Protein AF-A0A5N5SWJ8-F1 (afdb_monomer_lite)

Sequence (64 aa):
LQLEGLESRFETQKYLSTPDRVDLAKTLGLSQLQVKTWYQNRRMKWKKQVWSRILFYSKLYDRD

Organism: NCBI:txid96803

Foldseek 3Di:
DLVVLLVVVCVVPLDDDPVRLVVNCVVSVHDSVVSVVVSVVVVVVVVVVVVVVVVVVCVVVVPD

pLDDT: mean 92.79, std 9.14, range [48.44, 98.38]

Secondary structure (DSSP, 8-state):
-HHHHHHHHHHH-SS--HHHHHHHHHHHT--HHHHHHHHHHHHHHHHHHHHHHHHHHHHHHTT-

InterPro domains:
  IPR000047 Helix-turn-helix motif [PR00031] (20-29)
  IPR000047 Helix-turn-helix motif [PR00031] (29-45)
  IPR001356 Homeodomain [PF00046] (2-48)
  IPR001356 Homeodomain [PS50071] (1-49)
  IPR001356 Homeodomain [SM00389] (1-53)
  IPR001356 Homeodomain [cd00086] (2-49)
  IPR009057 Homedomain-like superfamily [SSF46689] (2-50)
  IPR017970 Homeobox, conserved site [PS00027] (24-47)
  IPR020479 Homeodomain, metazoa [PR00024] (13-24)
  IPR020479 Homeodomain, metazoa [PR00024] (28-38)
  IPR020479 Homeodomain, metazoa [PR00024] (38-47)
  IPR050848 Homeobox domain-containing transcription factors [PTHR24333] (2-50)

Radius of gyration: 15.63 Å; chains: 1; bounding box: 36×20×44 Å

Structure (mmCIF, N/CA/C/O backbone):
data_AF-A0A5N5SWJ8-F1
#
_entry.id   AF-A0A5N5SWJ8-F1
#
loop_
_atom_site.group_PDB
_atom_site.id
_atom_site.type_symbol
_atom_site.label_atom_id
_atom_site.label_alt_id
_atom_site.label_comp_id
_atom_site.label_asym_id
_atom_site.label_entity_id
_atom_site.la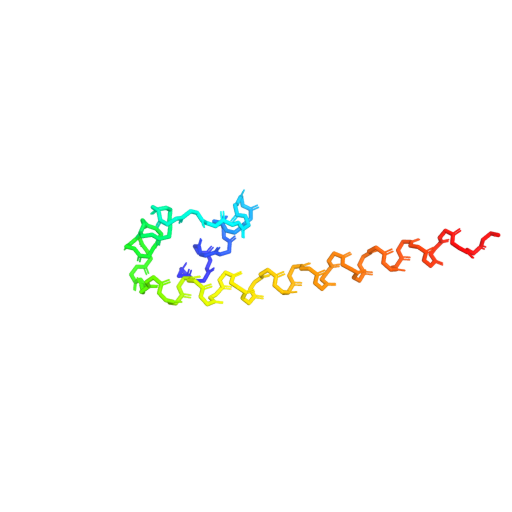bel_seq_id
_atom_site.pdbx_PDB_ins_code
_atom_site.Cartn_x
_atom_site.Cartn_y
_atom_site.Cartn_z
_atom_site.occupancy
_atom_site.B_iso_or_equiv
_atom_site.auth_seq_id
_atom_site.auth_comp_id
_atom_site.auth_asym_id
_atom_site.auth_atom_id
_atom_site.pdbx_PDB_model_num
ATOM 1 N N . LEU A 1 1 ? 6.117 -10.721 9.461 1.00 71.69 1 LEU A N 1
ATOM 2 C CA . LEU A 1 1 ? 4.637 -10.692 9.392 1.00 71.69 1 LEU A CA 1
ATOM 3 C C . LEU A 1 1 ? 4.050 -9.31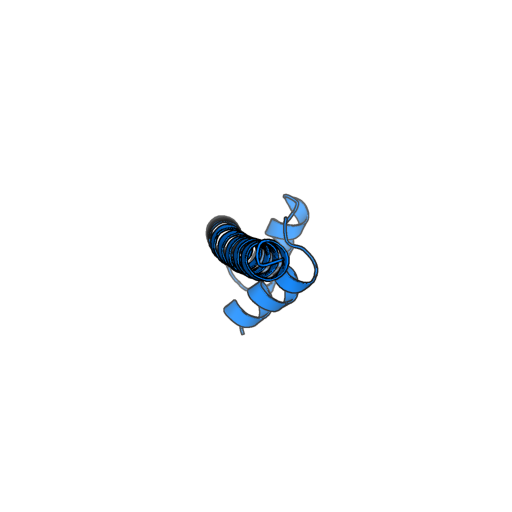5 9.049 1.00 71.69 1 LEU A C 1
ATOM 5 O O . LEU A 1 1 ? 3.634 -9.160 7.913 1.00 71.69 1 LEU A O 1
ATOM 9 N N . GLN A 1 2 ? 4.025 -8.294 9.927 1.00 83.50 2 GLN A N 1
ATOM 10 C CA . GLN A 1 2 ? 3.344 -7.009 9.608 1.00 83.50 2 GLN A CA 1
ATOM 11 C C . GLN A 1 2 ? 3.920 -6.272 8.382 1.00 83.50 2 GLN A C 1
ATOM 13 O O . GLN A 1 2 ? 3.171 -5.861 7.500 1.00 83.50 2 GLN A O 1
ATOM 18 N N . LEU A 1 3 ? 5.248 -6.130 8.303 1.00 89.38 3 LEU A N 1
ATOM 19 C CA . LEU A 1 3 ? 5.917 -5.494 7.159 1.00 89.38 3 LEU A CA 1
ATOM 20 C C . LEU A 1 3 ? 5.767 -6.301 5.864 1.00 89.38 3 LEU A C 1
ATOM 22 O O . LEU A 1 3 ? 5.552 -5.709 4.813 1.00 89.38 3 LEU A O 1
ATOM 26 N N . GLU A 1 4 ? 5.830 -7.631 5.938 1.00 93.62 4 GLU A N 1
ATOM 27 C CA . GLU A 1 4 ? 5.585 -8.507 4.782 1.00 93.62 4 GLU A CA 1
ATOM 28 C C . GLU A 1 4 ? 4.143 -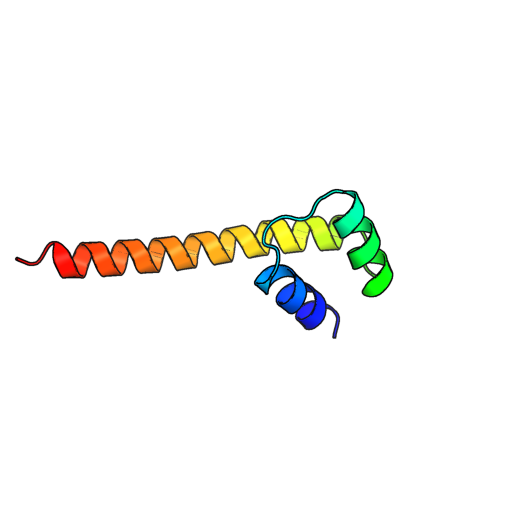8.396 4.290 1.00 93.62 4 GLU A C 1
ATOM 30 O O . GLU A 1 4 ? 3.919 -8.324 3.089 1.00 93.62 4 GLU A O 1
ATOM 35 N N . GLY A 1 5 ? 3.164 -8.310 5.197 1.00 92.88 5 GLY A N 1
ATOM 36 C CA . GLY A 1 5 ? 1.765 -8.089 4.835 1.00 92.88 5 GLY A CA 1
ATOM 37 C C . GLY A 1 5 ? 1.542 -6.739 4.147 1.00 92.88 5 GLY A C 1
ATOM 38 O O . GLY A 1 5 ? 0.817 -6.660 3.155 1.00 92.88 5 GLY A O 1
ATOM 39 N N . LEU A 1 6 ? 2.207 -5.680 4.626 1.00 96.44 6 LEU A N 1
ATOM 40 C CA . LEU A 1 6 ? 2.196 -4.366 3.974 1.00 96.44 6 LEU A CA 1
ATOM 41 C C . LEU A 1 6 ? 2.848 -4.413 2.586 1.00 96.44 6 LEU A C 1
ATOM 43 O O . LEU A 1 6 ? 2.294 -3.859 1.639 1.00 96.44 6 LEU A O 1
ATOM 47 N N . GLU A 1 7 ? 3.993 -5.083 2.448 1.00 97.44 7 GLU A N 1
ATOM 48 C CA . GLU A 1 7 ? 4.708 -5.203 1.174 1.00 97.44 7 GLU A CA 1
ATOM 49 C C . GLU A 1 7 ? 3.916 -6.036 0.160 1.00 97.44 7 GLU A C 1
ATOM 51 O O . GLU A 1 7 ? 3.685 -5.571 -0.953 1.00 97.44 7 GLU A O 1
ATOM 56 N N . SER A 1 8 ? 3.387 -7.189 0.574 1.00 96.19 8 SER A N 1
ATOM 57 C CA . SER A 1 8 ? 2.546 -8.056 -0.258 1.00 96.19 8 SER A CA 1
ATOM 58 C C . SER A 1 8 ? 1.298 -7.327 -0.770 1.00 96.19 8 SER A C 1
ATOM 60 O O . SER A 1 8 ? 0.988 -7.353 -1.966 1.00 96.19 8 SER A O 1
ATOM 62 N N . ARG A 1 9 ? 0.596 -6.578 0.096 1.00 96.38 9 ARG A N 1
ATOM 63 C CA . ARG A 1 9 ? -0.548 -5.768 -0.353 1.00 96.38 9 ARG A CA 1
ATOM 64 C C . ARG A 1 9 ? -0.107 -4.598 -1.233 1.00 96.38 9 ARG A C 1
ATOM 66 O O . ARG A 1 9 ? -0.824 -4.223 -2.157 1.00 96.38 9 ARG A O 1
ATOM 73 N N . PHE A 1 10 ? 1.063 -4.014 -0.986 1.00 97.44 10 PHE A N 1
ATOM 74 C CA . PHE A 1 10 ? 1.598 -2.944 -1.824 1.00 97.44 10 PHE A CA 1
ATOM 75 C C . PHE A 1 10 ? 1.964 -3.435 -3.224 1.00 97.44 10 PHE A C 1
ATOM 77 O O . PHE A 1 10 ? 1.781 -2.694 -4.189 1.00 97.44 10 PHE A O 1
ATOM 84 N N . GLU A 1 11 ? 2.474 -4.658 -3.375 1.00 96.19 11 GLU A N 1
ATOM 85 C CA . GLU A 1 11 ? 2.808 -5.260 -4.670 1.00 96.19 11 GLU A CA 1
ATOM 86 C C . GLU A 1 11 ? 1.616 -5.268 -5.626 1.00 96.19 11 GLU A C 1
ATOM 88 O O . GLU A 1 11 ? 1.764 -4.827 -6.769 1.00 96.19 11 GLU A O 1
ATOM 93 N N . THR A 1 12 ? 0.440 -5.623 -5.112 1.00 95.75 12 THR A N 1
ATOM 94 C CA . THR A 1 12 ? -0.823 -5.682 -5.860 1.00 95.75 12 THR A CA 1
ATOM 95 C C . THR A 1 12 ? -1.542 -4.333 -5.947 1.00 95.75 12 THR A C 1
ATOM 97 O O . THR A 1 12 ? -2.148 -4.026 -6.971 1.00 95.75 12 THR A O 1
ATOM 100 N N . GLN A 1 13 ? -1.446 -3.484 -4.918 1.00 96.69 13 GLN A N 1
ATOM 101 C CA . GLN A 1 13 ? -2.191 -2.227 -4.833 1.00 96.69 13 GLN A CA 1
ATOM 102 C C . GLN A 1 13 ? -1.325 -1.091 -4.259 1.00 96.69 13 GLN A C 1
ATOM 104 O O . GLN A 1 13 ? -1.135 -0.975 -3.050 1.00 96.69 13 GLN A O 1
ATOM 109 N N . LYS A 1 14 ? -0.832 -0.178 -5.114 1.00 96.56 14 LYS A N 1
ATOM 110 C CA . LYS A 1 14 ? 0.058 0.942 -4.703 1.00 96.56 14 LYS A CA 1
ATOM 111 C C . LYS A 1 14 ? -0.655 2.056 -3.914 1.00 96.56 14 LYS A C 1
ATOM 113 O O . LYS A 1 14 ? -0.012 2.846 -3.207 1.00 96.56 14 LYS A O 1
ATOM 118 N N . TYR A 1 15 ? -1.978 2.137 -4.047 1.00 97.38 15 TYR A N 1
ATOM 119 C CA . TYR A 1 15 ? -2.834 3.152 -3.436 1.00 97.38 15 TYR A CA 1
ATOM 120 C C . TYR A 1 15 ? -4.040 2.481 -2.790 1.00 97.38 15 TYR A C 1
ATOM 122 O O . TYR A 1 15 ? -4.827 1.829 -3.471 1.00 97.38 15 TYR A O 1
ATOM 130 N N . LEU A 1 16 ? -4.182 2.651 -1.480 1.00 95.69 16 LEU A N 1
ATOM 131 C CA . LEU A 1 16 ? -5.331 2.140 -0.741 1.00 95.69 16 LEU A CA 1
ATOM 132 C C . LEU A 1 16 ? -6.472 3.148 -0.760 1.00 95.69 16 LEU A C 1
ATOM 134 O O . LEU A 1 16 ? -6.248 4.343 -0.536 1.00 95.69 16 LEU A O 1
ATOM 138 N N . SER A 1 17 ? -7.688 2.641 -0.942 1.00 96.62 17 SER A N 1
ATOM 139 C CA . SER A 1 17 ? -8.898 3.369 -0.580 1.00 96.62 17 SER A CA 1
ATOM 140 C C . SER A 1 17 ? -9.026 3.465 0.951 1.00 96.62 17 SER A C 1
ATOM 142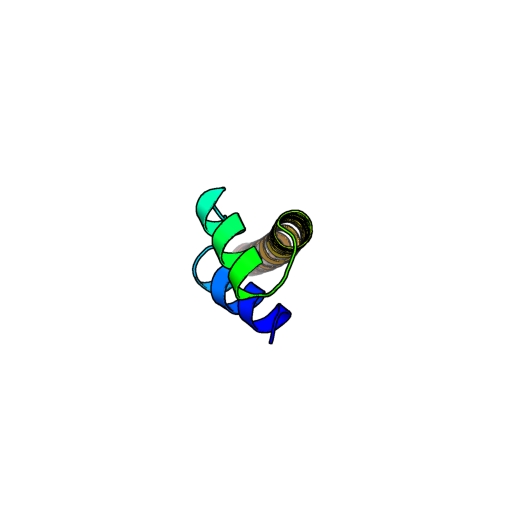 O O . SER A 1 17 ? -8.306 2.799 1.704 1.00 96.62 17 SER A O 1
ATOM 144 N N . THR A 1 18 ? -9.930 4.314 1.446 1.00 96.19 18 THR A N 1
ATOM 145 C CA . THR A 1 18 ? -10.204 4.394 2.891 1.00 96.19 18 THR A CA 1
ATOM 146 C C . THR A 1 18 ? -10.696 3.054 3.464 1.00 96.19 18 THR A C 1
ATOM 148 O O . THR A 1 18 ? -10.128 2.651 4.480 1.00 96.19 18 THR A O 1
ATOM 151 N N . PRO A 1 19 ? -11.652 2.335 2.833 1.00 97.25 19 PRO A N 1
ATOM 152 C CA . PRO A 1 19 ? -12.048 0.993 3.269 1.00 97.25 19 PRO A CA 1
ATOM 153 C C . PRO A 1 19 ? -10.879 0.001 3.303 1.00 97.25 19 PRO A C 1
ATOM 155 O O . PRO A 1 19 ? -10.600 -0.563 4.357 1.00 97.25 19 PRO A O 1
ATOM 158 N N . ASP A 1 20 ? -10.100 -0.106 2.216 1.00 96.69 20 ASP A N 1
ATOM 159 C CA . ASP A 1 20 ? -8.972 -1.052 2.159 1.00 96.69 20 ASP A CA 1
ATOM 160 C C . ASP A 1 20 ? -7.942 -0.788 3.265 1.00 96.69 20 ASP A C 1
ATOM 162 O O . ASP A 1 20 ? -7.351 -1.708 3.829 1.00 96.69 20 ASP A O 1
ATOM 166 N N . ARG A 1 21 ? -7.708 0.490 3.590 1.00 97.88 21 ARG A N 1
ATOM 167 C CA . ARG A 1 21 ? -6.798 0.876 4.671 1.00 97.88 21 ARG A CA 1
ATOM 168 C C . ARG A 1 21 ? -7.319 0.442 6.036 1.00 97.88 21 ARG A C 1
ATOM 170 O O . ARG A 1 21 ? -6.514 0.031 6.868 1.00 97.88 21 ARG A O 1
ATOM 177 N N . VAL A 1 22 ? -8.621 0.578 6.285 1.00 97.88 22 VAL A N 1
ATOM 178 C CA . VAL A 1 22 ? -9.253 0.145 7.540 1.00 97.88 22 VAL A CA 1
ATOM 179 C C . VAL A 1 22 ? -9.118 -1.369 7.689 1.00 97.88 22 VAL A C 1
ATOM 181 O O . VAL A 1 22 ? -8.711 -1.838 8.751 1.00 97.88 22 VAL A O 1
ATOM 184 N N . ASP A 1 23 ? -9.388 -2.117 6.624 1.00 97.56 23 ASP A N 1
ATOM 185 C CA . ASP A 1 23 ? -9.348 -3.580 6.646 1.00 97.56 23 ASP A CA 1
ATOM 186 C C . ASP A 1 23 ? -7.921 -4.111 6.798 1.00 97.56 23 ASP A C 1
ATOM 188 O O . ASP A 1 23 ? -7.666 -5.001 7.614 1.00 97.56 23 ASP A O 1
ATOM 192 N N . LEU A 1 24 ? -6.957 -3.507 6.097 1.00 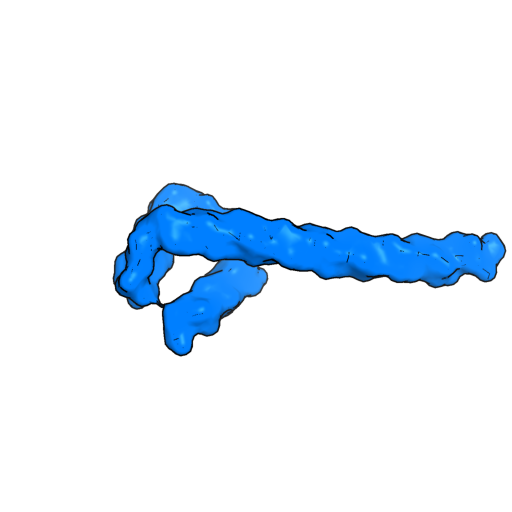97.00 24 LEU A N 1
ATOM 193 C CA . LEU A 1 24 ? -5.545 -3.862 6.229 1.00 97.00 24 LEU A CA 1
ATOM 194 C C . LEU A 1 24 ? -5.006 -3.544 7.629 1.00 97.00 24 LEU A C 1
ATOM 196 O O . LEU A 1 24 ? -4.270 -4.342 8.206 1.00 97.00 24 LEU A O 1
ATOM 200 N N . ALA A 1 25 ? -5.397 -2.399 8.194 1.00 97.50 25 ALA A N 1
ATOM 201 C CA . ALA A 1 25 ? -5.033 -2.004 9.551 1.00 97.50 25 ALA A CA 1
ATOM 202 C C . ALA A 1 25 ? -5.536 -3.026 10.584 1.00 97.50 25 ALA A C 1
ATOM 204 O O . ALA A 1 25 ? -4.751 -3.502 11.402 1.00 97.50 25 ALA A O 1
ATOM 205 N N . LYS A 1 26 ? -6.809 -3.436 10.489 1.00 97.31 26 LYS A N 1
ATOM 206 C CA . LYS A 1 26 ? -7.387 -4.481 11.349 1.00 97.31 26 LYS A CA 1
ATOM 207 C C . LYS A 1 26 ? -6.659 -5.816 11.191 1.00 97.31 26 LYS A C 1
ATOM 209 O O . LYS A 1 26 ? -6.262 -6.406 12.187 1.00 97.31 26 LYS A O 1
ATOM 214 N N . THR A 1 27 ? -6.442 -6.252 9.950 1.00 96.38 27 THR A N 1
ATOM 215 C CA . THR A 1 27 ? -5.815 -7.548 9.636 1.00 96.38 27 THR A CA 1
ATOM 216 C C . THR A 1 27 ? -4.393 -7.652 10.186 1.00 96.38 27 THR A C 1
ATOM 218 O O . THR A 1 27 ? -3.989 -8.704 10.670 1.00 96.38 27 THR A O 1
ATOM 221 N N . LEU A 1 28 ? -3.627 -6.560 10.131 1.00 96.19 28 LEU A N 1
ATOM 222 C CA . LEU A 1 28 ? -2.231 -6.538 10.571 1.00 96.19 28 LEU A CA 1
ATOM 223 C C . LEU A 1 28 ? -2.049 -6.084 12.027 1.00 96.19 28 LEU A C 1
ATOM 225 O O . LEU A 1 28 ? -0.913 -6.038 12.501 1.00 96.19 28 LEU A O 1
ATOM 229 N N . GLY A 1 29 ? -3.124 -5.725 12.736 1.00 96.75 29 GLY A N 1
ATOM 230 C CA . GLY A 1 29 ? -3.037 -5.166 14.089 1.00 96.75 29 GLY A CA 1
ATOM 231 C C . GLY A 1 29 ? -2.294 -3.825 14.135 1.00 96.75 29 GLY A C 1
ATOM 232 O O . GLY A 1 29 ? -1.509 -3.576 15.047 1.00 96.75 29 GLY A O 1
ATOM 233 N N . LEU A 1 30 ? -2.493 -2.978 13.123 1.00 96.88 30 LEU A N 1
ATOM 234 C CA . L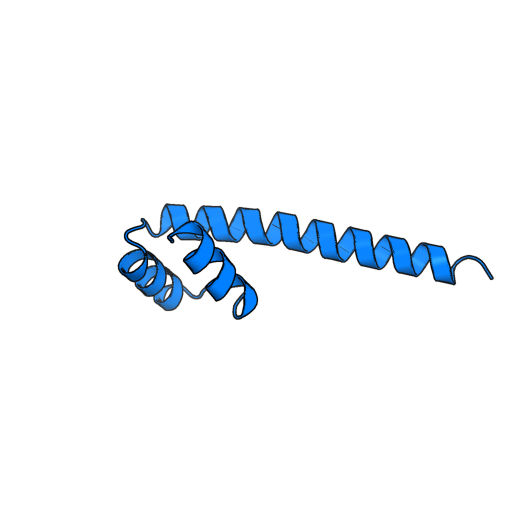EU A 1 30 ? -1.880 -1.655 12.991 1.00 96.88 30 LEU A CA 1
ATOM 235 C C . LEU A 1 30 ? -2.945 -0.558 13.051 1.00 96.88 30 LEU A C 1
ATOM 237 O O . LEU A 1 30 ? -4.120 -0.777 12.773 1.00 96.88 30 LEU A O 1
ATOM 241 N N . SER A 1 31 ? -2.530 0.671 13.343 1.00 97.88 31 SER A N 1
ATOM 242 C CA . SER A 1 31 ? -3.388 1.843 13.168 1.00 97.88 31 SER A CA 1
ATOM 243 C C . SER A 1 31 ? -3.482 2.249 11.694 1.00 97.88 31 SER A C 1
ATOM 245 O O . SER A 1 31 ? -2.538 2.100 10.912 1.00 97.88 31 SER A O 1
ATOM 247 N N . GLN A 1 32 ? -4.601 2.873 11.314 1.00 97.69 32 GLN A N 1
ATOM 248 C CA . GLN A 1 32 ? -4.750 3.455 9.976 1.00 97.69 32 GLN A CA 1
ATOM 249 C C . GLN A 1 32 ? -3.652 4.480 9.656 1.00 97.69 32 GLN A C 1
ATOM 251 O O . GLN A 1 32 ? -3.252 4.603 8.498 1.00 97.69 32 GLN A O 1
ATOM 256 N N . LEU A 1 33 ? -3.160 5.210 10.666 1.00 97.56 33 LEU A N 1
ATOM 257 C CA . LEU A 1 33 ? -2.068 6.165 10.499 1.00 97.56 33 LEU A CA 1
ATOM 258 C C . LEU A 1 33 ? -0.758 5.454 10.145 1.00 97.56 33 LEU A C 1
ATOM 260 O O . LEU A 1 33 ? -0.098 5.871 9.201 1.00 97.56 33 LEU A O 1
ATOM 264 N N . GLN A 1 34 ? -0.413 4.357 10.827 1.00 97.88 34 GLN A N 1
ATOM 265 C CA . GLN A 1 34 ? 0.777 3.562 10.496 1.00 97.88 34 GLN A CA 1
ATOM 266 C C . GLN A 1 34 ? 0.707 3.023 9.066 1.00 97.88 34 GLN A C 1
ATOM 268 O O . GLN A 1 34 ? 1.662 3.188 8.307 1.00 97.88 34 GLN A O 1
ATOM 273 N N . VAL A 1 35 ? -0.441 2.465 8.663 1.00 97.81 35 VAL A N 1
ATOM 274 C CA . VAL A 1 35 ? -0.647 1.990 7.285 1.00 97.81 35 VAL A CA 1
ATOM 275 C C . VAL A 1 35 ? -0.515 3.148 6.291 1.00 97.81 35 VAL A C 1
ATOM 277 O O . VAL A 1 35 ? 0.206 3.036 5.302 1.00 97.81 35 VAL A O 1
ATOM 280 N N . LYS A 1 36 ? -1.146 4.298 6.564 1.00 97.50 36 LYS A N 1
ATOM 281 C CA . LYS A 1 36 ? -1.057 5.496 5.713 1.00 97.50 36 LYS A CA 1
ATOM 282 C C . LYS A 1 36 ? 0.391 5.961 5.540 1.00 97.50 36 LYS A C 1
ATOM 284 O O . LYS A 1 36 ? 0.828 6.137 4.402 1.00 97.50 36 LYS A O 1
ATOM 289 N N . THR A 1 37 ? 1.117 6.149 6.640 1.00 98.25 37 THR A N 1
ATOM 290 C CA . THR A 1 37 ? 2.504 6.633 6.642 1.00 98.25 37 THR A CA 1
ATOM 291 C C . THR A 1 37 ? 3.422 5.659 5.917 1.00 98.25 37 THR A C 1
ATOM 293 O O . THR A 1 37 ? 4.217 6.067 5.070 1.00 98.25 37 THR A O 1
ATOM 296 N N . TRP A 1 38 ? 3.272 4.358 6.173 1.00 98.25 38 TRP A N 1
ATOM 297 C CA . TRP A 1 38 ? 4.057 3.342 5.482 1.00 98.25 38 TRP A CA 1
ATOM 298 C C . TRP A 1 38 ? 3.798 3.370 3.969 1.00 98.25 38 TRP A C 1
ATOM 300 O O . TRP A 1 38 ? 4.747 3.431 3.192 1.00 98.25 38 TRP A O 1
ATOM 310 N N . TYR A 1 39 ? 2.534 3.447 3.532 1.00 98.38 39 TYR A N 1
ATOM 311 C CA . TYR A 1 39 ? 2.182 3.535 2.108 1.00 98.38 39 TYR A CA 1
ATOM 312 C C . TYR A 1 39 ? 2.711 4.810 1.440 1.00 98.38 39 TYR A C 1
ATOM 314 O O . TYR A 1 39 ? 3.132 4.776 0.282 1.00 98.38 39 TYR A O 1
ATOM 322 N N . GLN A 1 40 ? 2.705 5.941 2.149 1.00 98.19 40 GLN A N 1
ATOM 323 C CA . GLN A 1 40 ? 3.304 7.185 1.663 1.00 98.19 40 GLN A CA 1
ATOM 324 C C . GLN A 1 40 ? 4.814 7.019 1.445 1.00 98.19 40 GLN A C 1
ATOM 326 O O . GLN A 1 40 ? 5.302 7.267 0.340 1.00 98.19 40 GLN A O 1
ATOM 331 N N . ASN A 1 41 ? 5.533 6.510 2.445 1.00 98.06 41 ASN A N 1
ATOM 332 C CA . ASN A 1 41 ? 6.976 6.277 2.361 1.00 98.06 41 ASN A CA 1
ATOM 333 C C . ASN A 1 41 ? 7.327 5.253 1.273 1.00 98.06 41 ASN A C 1
ATOM 335 O O . ASN A 1 41 ? 8.249 5.456 0.476 1.00 98.06 41 ASN A O 1
ATOM 339 N N . ARG A 1 42 ? 6.552 4.170 1.178 1.00 98.12 42 ARG A N 1
ATOM 340 C CA . ARG A 1 42 ? 6.776 3.105 0.202 1.00 98.12 42 ARG A CA 1
ATOM 341 C C . ARG A 1 42 ? 6.598 3.589 -1.235 1.00 98.12 42 ARG A C 1
ATOM 343 O O . ARG A 1 42 ? 7.411 3.220 -2.090 1.00 98.12 42 ARG A O 1
ATOM 350 N N . ARG A 1 43 ? 5.608 4.454 -1.502 1.00 98.00 43 ARG A N 1
ATOM 351 C CA . ARG A 1 43 ? 5.434 5.102 -2.815 1.00 98.00 43 ARG A CA 1
ATOM 352 C C . ARG A 1 43 ? 6.598 6.012 -3.174 1.00 98.00 43 ARG A C 1
ATOM 354 O O . ARG A 1 43 ? 7.035 5.975 -4.319 1.00 98.00 43 ARG A O 1
ATOM 361 N N . MET A 1 44 ? 7.133 6.779 -2.225 1.00 97.81 44 MET A N 1
ATOM 362 C CA . MET A 1 44 ? 8.315 7.610 -2.482 1.00 97.81 44 MET A CA 1
ATOM 363 C C . MET A 1 44 ? 9.523 6.755 -2.877 1.00 97.81 44 MET A C 1
ATOM 365 O O . MET A 1 44 ? 10.184 7.045 -3.876 1.00 97.81 44 MET A O 1
ATOM 369 N N . LYS A 1 45 ? 9.758 5.646 -2.164 1.00 96.19 45 LYS A N 1
ATOM 370 C CA . LYS A 1 45 ? 10.813 4.682 -2.512 1.00 96.19 45 LYS A CA 1
ATOM 371 C C . LYS A 1 45 ? 10.593 4.069 -3.899 1.00 96.19 45 LYS A C 1
ATOM 373 O O . LYS A 1 45 ? 11.522 4.031 -4.700 1.00 96.19 45 LYS A O 1
ATOM 378 N N . TRP A 1 46 ? 9.370 3.631 -4.198 1.00 95.88 46 TRP A N 1
ATOM 379 C CA . TRP A 1 46 ? 9.013 3.065 -5.503 1.00 95.88 46 TRP A CA 1
ATOM 380 C C . TRP A 1 46 ? 9.211 4.072 -6.642 1.00 95.88 46 TRP A C 1
ATOM 382 O O . TRP A 1 46 ? 9.854 3.754 -7.637 1.00 95.88 46 TRP A O 1
ATOM 392 N N . LYS A 1 47 ? 8.740 5.312 -6.472 1.00 95.31 47 LYS A N 1
ATOM 393 C CA . LYS A 1 47 ? 8.914 6.383 -7.457 1.00 95.31 47 LYS A CA 1
ATOM 394 C C . LYS A 1 47 ? 10.394 6.653 -7.722 1.00 95.31 47 LYS A C 1
ATOM 396 O O . LYS A 1 47 ? 10.786 6.718 -8.880 1.00 95.31 47 LYS A O 1
ATOM 401 N N . LYS A 1 48 ? 11.229 6.712 -6.675 1.00 94.62 48 LYS A N 1
ATOM 402 C CA . LYS A 1 48 ? 12.688 6.848 -6.820 1.00 94.62 48 LYS A CA 1
ATOM 403 C C . LYS A 1 48 ? 13.287 5.703 -7.646 1.00 94.62 48 LYS A C 1
ATOM 405 O O . LYS A 1 48 ? 14.074 5.969 -8.541 1.00 94.62 48 LYS A O 1
ATOM 410 N N . GLN A 1 49 ? 12.880 4.456 -7.400 1.00 93.81 49 GLN A N 1
ATOM 411 C CA . GLN A 1 49 ? 13.342 3.292 -8.173 1.00 93.81 49 GLN A CA 1
ATOM 412 C C . GLN A 1 49 ? 12.925 3.370 -9.648 1.00 93.81 49 GLN A C 1
ATOM 414 O O . GLN A 1 49 ? 13.749 3.147 -10.531 1.00 93.81 49 GLN A O 1
ATOM 419 N N . VAL A 1 50 ? 11.665 3.724 -9.920 1.00 93.19 50 VAL A N 1
ATOM 420 C CA . VAL A 1 50 ? 11.155 3.900 -11.289 1.00 93.19 50 VAL A CA 1
ATOM 421 C C . VAL A 1 50 ? 11.917 5.011 -12.005 1.00 93.19 50 VAL A C 1
ATOM 423 O O . VAL A 1 50 ? 12.338 4.821 -13.140 1.00 93.19 50 VAL A O 1
ATOM 426 N N . TRP A 1 51 ? 12.148 6.141 -11.337 1.00 93.69 51 TRP A N 1
ATOM 427 C CA . TRP A 1 51 ? 12.884 7.271 -11.898 1.00 93.69 51 TRP A CA 1
ATOM 428 C C . TRP A 1 51 ? 14.335 6.903 -12.185 1.00 93.69 51 TRP A C 1
ATOM 430 O O . TRP A 1 51 ? 14.805 7.146 -13.287 1.00 93.69 51 TRP A O 1
ATOM 440 N N . SER A 1 52 ? 15.026 6.248 -11.249 1.00 92.88 52 SER A N 1
ATOM 441 C CA . SER A 1 52 ? 16.383 5.743 -11.482 1.00 92.88 52 SER A CA 1
ATOM 442 C C . SER A 1 52 ? 16.442 4.794 -12.677 1.00 92.88 52 SER A C 1
ATOM 444 O O . SER A 1 52 ? 17.372 4.881 -13.472 1.00 92.88 52 SER A O 1
ATOM 446 N N . ARG A 1 53 ? 15.435 3.929 -12.841 1.00 93.00 53 ARG A N 1
ATOM 447 C CA . ARG A 1 53 ? 15.351 3.009 -13.976 1.00 93.00 53 ARG A CA 1
ATOM 448 C C . ARG A 1 53 ? 15.111 3.743 -15.299 1.00 93.00 53 ARG A C 1
ATOM 450 O O . ARG A 1 53 ? 15.800 3.459 -16.268 1.00 93.00 53 ARG A O 1
ATOM 457 N N . ILE A 1 54 ? 14.184 4.701 -15.334 1.00 91.69 54 ILE A N 1
ATOM 458 C CA . ILE A 1 54 ? 13.922 5.536 -16.520 1.00 91.69 54 ILE A CA 1
ATOM 459 C C . ILE A 1 54 ? 15.173 6.331 -16.903 1.00 91.69 54 ILE A C 1
ATOM 461 O O . ILE A 1 54 ? 15.576 6.304 -18.058 1.00 91.69 54 ILE A O 1
ATOM 465 N N . LEU A 1 55 ? 15.818 6.987 -15.934 1.00 89.56 55 LEU A N 1
ATOM 466 C CA . LEU A 1 55 ? 17.043 7.757 -16.159 1.00 89.56 55 LEU A CA 1
ATOM 467 C C . LEU A 1 55 ? 18.186 6.877 -16.676 1.00 89.56 55 LEU A C 1
ATOM 469 O O . LEU A 1 55 ? 18.971 7.324 -17.505 1.00 89.56 55 LEU A O 1
ATOM 473 N N . PHE A 1 56 ? 18.287 5.637 -16.194 1.00 88.75 56 PHE A N 1
ATOM 474 C CA . PHE A 1 56 ? 19.256 4.673 -16.702 1.00 88.75 56 PHE A CA 1
ATOM 475 C C . PHE A 1 56 ? 18.965 4.296 -18.158 1.00 88.75 56 PHE A C 1
ATOM 477 O O . PHE A 1 56 ? 19.869 4.375 -18.981 1.00 88.75 56 PHE A O 1
ATOM 484 N N . TYR A 1 57 ? 17.714 3.956 -18.491 1.00 87.06 57 TYR A N 1
ATOM 485 C CA . TYR A 1 57 ? 17.336 3.632 -19.869 1.00 87.06 57 TYR A CA 1
ATOM 486 C C . TYR A 1 57 ? 17.523 4.815 -20.823 1.00 87.06 57 TYR A C 1
ATOM 488 O O . TYR A 1 57 ? 18.109 4.615 -21.876 1.00 87.06 57 TYR A O 1
ATOM 496 N N . SER A 1 58 ? 17.119 6.035 -20.446 1.00 89.25 58 SER A N 1
ATOM 497 C CA . SER A 1 58 ? 17.371 7.243 -21.254 1.00 89.25 58 SER A CA 1
ATOM 498 C C . SER A 1 58 ? 18.856 7.361 -21.588 1.00 89.25 58 SER A C 1
ATOM 500 O O . SER A 1 58 ? 19.224 7.330 -22.751 1.00 89.25 58 SER A O 1
ATOM 502 N N . LYS A 1 59 ? 19.735 7.311 -20.577 1.00 83.44 59 LYS A N 1
ATOM 503 C CA . LYS A 1 59 ? 21.194 7.382 -20.774 1.00 83.44 59 LYS A CA 1
ATOM 504 C C . LYS A 1 59 ? 21.779 6.273 -21.652 1.00 83.44 59 LYS A C 1
ATOM 506 O O . LYS A 1 59 ? 22.874 6.455 -22.174 1.00 83.44 59 LYS A O 1
ATOM 511 N N . LEU A 1 60 ? 21.129 5.112 -21.740 1.00 77.62 60 LEU A N 1
ATOM 512 C CA . LEU A 1 60 ? 21.565 4.038 -22.632 1.00 77.62 60 LEU A CA 1
ATOM 513 C C . LEU A 1 60 ? 21.188 4.315 -24.089 1.00 77.62 60 LEU A C 1
ATOM 515 O O . LEU A 1 60 ? 21.977 3.982 -24.961 1.00 77.62 60 LEU A O 1
ATOM 519 N N . TYR A 1 61 ? 20.020 4.914 -24.326 1.00 76.00 61 TYR A N 1
ATOM 520 C CA . TYR A 1 61 ? 19.505 5.231 -25.661 1.00 76.00 61 TYR A CA 1
ATOM 521 C C . TYR A 1 61 ? 19.946 6.609 -26.183 1.00 76.00 61 TYR A C 1
ATOM 523 O O . TYR A 1 61 ? 19.935 6.826 -27.384 1.00 76.00 61 TYR A O 1
ATOM 531 N N . ASP A 1 62 ? 20.385 7.518 -25.310 1.00 73.81 62 ASP A N 1
ATOM 532 C CA . ASP A 1 62 ? 20.968 8.820 -25.674 1.00 73.81 62 ASP A CA 1
ATOM 533 C C . ASP A 1 62 ? 22.453 8.705 -26.123 1.00 73.81 62 ASP A C 1
ATOM 535 O O . ASP A 1 62 ? 23.141 9.716 -26.255 1.00 73.81 62 ASP A O 1
ATOM 539 N N . ARG A 1 63 ? 22.991 7.482 -26.284 1.00 61.38 63 ARG A N 1
ATOM 540 C CA . ARG A 1 63 ? 24.398 7.190 -26.645 1.00 61.38 63 ARG A CA 1
ATOM 541 C C . ARG A 1 63 ? 24.605 6.745 -28.102 1.00 61.38 63 ARG A C 1
ATOM 543 O O . ARG A 1 63 ? 25.646 6.153 -28.386 1.00 61.38 63 ARG A O 1
ATOM 550 N N . ASP A 1 64 ? 23.663 7.073 -28.982 1.00 48.44 64 ASP A N 1
ATOM 551 C CA . ASP A 1 64 ? 23.772 6.933 -30.441 1.00 48.44 64 ASP A CA 1
ATOM 552 C C . ASP A 1 64 ? 23.869 8.309 -31.123 1.00 48.44 64 ASP A C 1
ATOM 554 O O . ASP A 1 64 ? 23.070 9.209 -30.769 1.00 48.44 64 ASP A O 1
#